Protein AF-A0A7S2D382-F1 (afdb_monomer_lite)

Sequence (146 aa):
FTGVKDIDDARFHTTFEDVFTSPNMQRPDFFRVCAGNHDHYGNVSAQIAYSSRSSRWYFPSLWYSFDEVAPDGTRVQVVMIDTVTLTNGGVQVEEGGNEHLVANAAALADEQWSWLNATLARSTADFLIVAGHFPVWSICEHGPTA

InterPro domains:
  IPR004843 Calcineurin-like, phosphoesterase domain [PF00149] (31-140)
  IPR029052 Metallo-dependent phosphatase-like [G3DSA:3.60.21.10] (1-146)
  IPR029052 Metallo-dependent phosphatase-like [SSF56300] (3-143)
  IPR051558 Metallophosphoesterase Purple Acid Phosphatase [PTHR10161] (2-145)

Structure (mmCIF, N/CA/C/O backbone):
data_AF-A0A7S2D382-F1
#
_entry.id   AF-A0A7S2D382-F1
#
loop_
_atom_site.group_PDB
_atom_site.id
_atom_site.type_symbol
_atom_site.label_atom_id
_atom_site.label_alt_id
_atom_site.label_comp_id
_atom_site.label_asym_id
_atom_site.label_entity_id
_atom_site.label_seq_id
_atom_site.pdbx_PDB_ins_code
_atom_site.Cartn_x
_atom_site.Cartn_y
_atom_site.Cartn_z
_atom_site.occupancy
_atom_site.B_iso_or_equiv
_atom_site.auth_seq_id
_atom_site.auth_comp_id
_atom_site.auth_asym_id
_atom_site.auth_atom_id
_atom_site.pdbx_PDB_model_num
ATOM 1 N N . PHE A 1 1 ? 12.078 -9.185 -12.606 1.00 66.44 1 PHE A N 1
ATOM 2 C CA . PHE A 1 1 ? 10.698 -9.145 -13.130 1.00 66.44 1 PHE A CA 1
ATOM 3 C C . PHE A 1 1 ? 10.250 -7.698 -13.315 1.00 66.44 1 PHE A C 1
ATOM 5 O O . PHE A 1 1 ? 10.564 -6.866 -12.480 1.00 66.44 1 PHE A O 1
ATOM 12 N N . THR A 1 2 ? 9.520 -7.357 -14.372 1.00 82.50 2 THR A N 1
ATOM 13 C CA . THR A 1 2 ? 8.904 -6.022 -14.532 1.00 82.50 2 THR A CA 1
ATOM 14 C C . THR A 1 2 ? 7.426 -6.071 -14.155 1.00 82.50 2 THR A C 1
ATOM 16 O O . THR A 1 2 ? 6.848 -7.157 -14.155 1.00 82.50 2 THR A O 1
ATOM 19 N N . GLY A 1 3 ? 6.818 -4.946 -13.771 1.00 88.38 3 GLY A N 1
ATOM 20 C CA . GLY A 1 3 ? 5.408 -4.852 -13.375 1.00 88.38 3 GLY A CA 1
ATOM 21 C C . GLY A 1 3 ? 4.433 -5.065 -14.541 1.00 88.38 3 GLY A C 1
ATOM 22 O O . GLY A 1 3 ? 4.821 -5.495 -15.629 1.00 88.38 3 GLY A O 1
ATOM 23 N N . VAL A 1 4 ? 3.147 -4.784 -14.322 1.00 95.38 4 VAL A N 1
ATOM 24 C CA . VAL A 1 4 ? 2.148 -4.735 -15.411 1.00 95.38 4 VAL A CA 1
ATOM 25 C C . VAL A 1 4 ? 2.406 -3.542 -16.334 1.00 95.38 4 VAL A C 1
ATOM 27 O O . VAL A 1 4 ? 2.992 -2.546 -15.909 1.00 95.38 4 VAL A O 1
ATOM 30 N N . LYS A 1 5 ? 1.966 -3.620 -17.589 1.00 94.50 5 LYS A N 1
ATOM 31 C CA . LYS A 1 5 ? 2.138 -2.547 -18.585 1.00 94.50 5 LYS A CA 1
ATOM 32 C C . LYS A 1 5 ? 1.024 -1.503 -18.532 1.00 94.50 5 LYS A C 1
ATOM 34 O O . LYS A 1 5 ? 1.282 -0.302 -18.606 1.00 94.50 5 LYS A O 1
ATOM 39 N N . ASP A 1 6 ? -0.209 -1.964 -18.393 1.00 96.38 6 ASP A N 1
ATOM 40 C CA . ASP A 1 6 ? -1.420 -1.151 -18.363 1.00 96.38 6 ASP A CA 1
ATOM 41 C C . ASP A 1 6 ? -2.544 -1.897 -17.620 1.00 96.38 6 ASP A C 1
ATOM 43 O O . ASP A 1 6 ? -2.325 -2.975 -17.067 1.00 96.38 6 ASP A O 1
ATOM 47 N N . ILE A 1 7 ? -3.730 -1.286 -17.537 1.00 97.38 7 ILE A N 1
ATOM 48 C CA . ILE A 1 7 ? -4.875 -1.824 -16.785 1.00 97.38 7 ILE A CA 1
ATOM 49 C C . ILE A 1 7 ? -5.477 -3.087 -17.425 1.00 97.38 7 ILE A C 1
ATOM 51 O O . ILE A 1 7 ? -6.154 -3.850 -16.738 1.00 97.38 7 ILE A O 1
ATOM 55 N N . ASP A 1 8 ? -5.238 -3.310 -18.718 1.00 98.00 8 ASP A N 1
ATOM 56 C CA . ASP A 1 8 ? -5.763 -4.442 -19.482 1.00 98.00 8 ASP A CA 1
ATOM 57 C C . ASP A 1 8 ? -4.692 -5.543 -19.667 1.00 98.00 8 ASP A C 1
ATOM 59 O O . ASP A 1 8 ? -4.898 -6.505 -20.412 1.00 98.00 8 ASP A O 1
ATOM 63 N N . ASP A 1 9 ? -3.550 -5.437 -18.971 1.00 98.12 9 ASP A N 1
ATOM 64 C CA . ASP A 1 9 ? -2.477 -6.426 -19.016 1.00 98.12 9 ASP A CA 1
ATOM 65 C C . ASP A 1 9 ? -2.988 -7.800 -18.548 1.00 98.12 9 ASP A C 1
ATOM 67 O O . ASP A 1 9 ? -3.468 -7.974 -17.422 1.00 98.12 9 ASP A O 1
ATOM 71 N N . ALA A 1 10 ? -2.832 -8.810 -19.411 1.00 97.88 10 ALA A N 1
ATOM 72 C CA . ALA A 1 10 ? -3.253 -10.185 -19.150 1.00 97.88 10 ALA A CA 1
ATOM 73 C C . ALA A 1 10 ? -2.670 -10.758 -17.848 1.00 97.88 10 ALA A C 1
ATOM 75 O O . ALA A 1 10 ? -3.243 -11.688 -17.276 1.00 97.88 10 ALA A O 1
ATOM 76 N N . ARG A 1 11 ? -1.568 -10.193 -17.342 1.00 97.38 11 ARG A N 1
ATOM 77 C 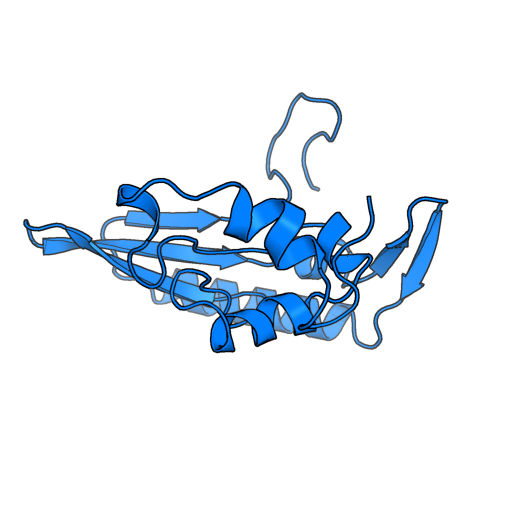CA . ARG A 1 11 ? -0.978 -10.569 -16.058 1.00 97.38 11 ARG A CA 1
ATOM 78 C C . ARG A 1 11 ? -1.923 -10.460 -14.873 1.00 97.38 11 ARG A C 1
ATOM 80 O O . ARG A 1 11 ? -1.803 -11.296 -13.975 1.00 97.38 11 ARG A O 1
ATOM 87 N N . PHE A 1 12 ? -2.858 -9.509 -14.856 1.00 98.50 12 PHE A N 1
ATOM 88 C CA . PHE A 1 12 ? -3.862 -9.469 -13.792 1.00 98.50 12 PHE A CA 1
ATOM 89 C C . PHE A 1 12 ? -4.640 -10.785 -13.728 1.00 98.50 12 PHE A C 1
ATOM 91 O O . PHE A 1 12 ? -4.846 -11.327 -12.648 1.00 98.50 12 PHE A O 1
ATOM 98 N N . HIS A 1 13 ? -4.962 -11.381 -14.876 1.00 98.38 13 HIS A N 1
ATOM 99 C CA . HIS A 1 13 ? -5.608 -12.687 -14.916 1.00 98.38 13 HIS A CA 1
ATOM 100 C C . HIS A 1 13 ? -4.642 -13.829 -14.627 1.00 98.38 13 HIS A C 1
ATOM 102 O O . HIS A 1 13 ? -4.824 -14.569 -13.661 1.00 98.38 13 HIS A O 1
ATOM 108 N N . THR A 1 14 ? -3.557 -13.924 -15.395 1.00 97.88 14 THR A N 1
ATOM 109 C CA . THR A 1 14 ? -2.669 -15.092 -15.343 1.00 97.88 14 THR A CA 1
ATOM 110 C C . THR A 1 14 ? -1.886 -15.214 -14.036 1.00 97.88 14 THR A C 1
ATOM 112 O O . THR A 1 14 ? -1.321 -16.273 -13.775 1.00 97.88 14 THR A O 1
ATOM 115 N N . THR A 1 15 ? -1.787 -14.142 -13.240 1.00 97.38 15 THR A N 1
ATOM 116 C CA . THR A 1 15 ? -1.015 -14.134 -11.983 1.00 97.38 15 THR A CA 1
ATOM 117 C C . THR A 1 15 ? -1.816 -13.753 -10.739 1.00 97.38 15 THR A C 1
ATOM 119 O O . THR A 1 15 ? -1.308 -13.937 -9.635 1.00 97.38 15 THR A O 1
ATOM 122 N N . PHE A 1 16 ? -3.063 -13.286 -10.883 1.00 98.25 16 PHE A N 1
ATOM 123 C CA . PHE A 1 16 ? -3.901 -12.909 -9.742 1.00 98.25 16 PHE A CA 1
ATOM 124 C C . PHE A 1 16 ? -5.342 -13.439 -9.829 1.00 98.25 16 PHE A C 1
ATOM 126 O O . PHE A 1 16 ? -5.753 -14.181 -8.931 1.00 98.25 16 PHE A O 1
ATOM 133 N N . GLU A 1 17 ? -6.114 -13.112 -10.872 1.00 98.44 17 GLU A N 1
ATOM 134 C CA . GLU A 1 17 ? -7.525 -13.537 -10.987 1.00 98.44 17 GLU A CA 1
ATOM 135 C C . GLU A 1 17 ? -7.686 -15.047 -11.072 1.00 98.44 17 GLU A C 1
ATOM 137 O O . GLU A 1 17 ? -8.393 -15.640 -10.258 1.00 98.44 17 GLU A O 1
ATOM 142 N N . ASP A 1 18 ? -6.936 -15.684 -11.961 1.00 98.38 18 ASP A N 1
ATOM 143 C CA . ASP A 1 18 ? -7.074 -17.119 -12.201 1.00 98.38 18 ASP A CA 1
ATOM 144 C C . ASP A 1 18 ? -6.264 -17.959 -11.197 1.00 98.38 18 ASP A C 1
ATOM 146 O O . ASP A 1 18 ? -6.373 -19.186 -11.163 1.00 98.38 18 ASP A O 1
ATOM 150 N N . VAL A 1 19 ? -5.471 -17.302 -10.340 1.00 98.38 19 VAL A N 1
ATOM 151 C CA . VAL A 1 19 ? -4.638 -17.939 -9.309 1.00 98.38 19 VAL A CA 1
ATOM 152 C C . VAL A 1 19 ? -5.354 -17.971 -7.957 1.00 98.38 19 VAL A C 1
ATOM 154 O O . VAL A 1 19 ? -5.429 -19.019 -7.314 1.00 98.38 19 VAL A O 1
ATOM 157 N N . PHE A 1 20 ? -5.918 -16.845 -7.514 1.00 98.06 20 PHE A N 1
ATOM 158 C CA . PHE A 1 20 ? -6.556 -16.718 -6.199 1.00 98.06 20 PHE A CA 1
ATOM 159 C C . PHE A 1 20 ? -8.075 -16.928 -6.276 1.00 98.06 20 PHE A C 1
ATOM 161 O O . PHE A 1 20 ? -8.867 -16.044 -5.950 1.00 98.06 20 PHE A O 1
ATOM 168 N N . THR A 1 21 ? -8.487 -18.128 -6.684 1.00 97.81 21 THR A N 1
ATOM 169 C CA . THR A 1 21 ? -9.889 -18.472 -7.003 1.00 97.81 21 THR A CA 1
ATOM 170 C C . THR A 1 21 ? -10.694 -19.047 -5.832 1.00 97.81 21 THR A C 1
ATOM 172 O O . THR A 1 21 ? -11.880 -19.345 -5.973 1.00 97.81 21 THR A O 1
ATOM 175 N N . SER A 1 22 ? -10.087 -19.201 -4.649 1.00 97.62 22 SER A N 1
ATOM 176 C CA . SER A 1 22 ? -10.778 -19.738 -3.468 1.00 97.62 22 SER A CA 1
ATOM 177 C C . SER A 1 22 ? -11.989 -18.872 -3.084 1.00 97.62 22 SER A C 1
ATOM 179 O O . SER A 1 22 ? -11.843 -17.646 -3.026 1.00 97.62 22 SER A O 1
ATOM 181 N N . PRO A 1 23 ? -13.157 -19.461 -2.740 1.00 96.69 23 PRO A N 1
ATOM 182 C CA . PRO A 1 23 ? -14.351 -18.706 -2.346 1.00 96.69 23 PRO A CA 1
ATOM 183 C C . PRO A 1 23 ? -14.120 -17.724 -1.189 1.00 96.69 23 PRO A C 1
ATOM 185 O O . PRO A 1 23 ? -14.700 -16.643 -1.162 1.00 96.69 23 PRO A O 1
ATOM 188 N N . ASN A 1 24 ? -13.220 -18.060 -0.260 1.00 95.94 24 ASN A N 1
ATOM 189 C CA . ASN A 1 24 ? -12.912 -17.220 0.902 1.00 95.94 24 ASN A CA 1
ATOM 190 C C . ASN A 1 24 ? -12.139 -15.936 0.547 1.00 95.94 24 ASN A C 1
ATOM 192 O O . ASN A 1 24 ? -12.033 -15.046 1.384 1.00 95.94 24 ASN A O 1
ATOM 196 N N . MET A 1 25 ? -11.608 -15.837 -0.676 1.00 96.56 25 MET A N 1
ATOM 197 C CA . MET A 1 25 ? -10.811 -14.703 -1.162 1.00 96.56 25 MET A CA 1
ATOM 198 C C . MET A 1 25 ? -11.597 -13.779 -2.106 1.00 96.56 25 MET A C 1
ATOM 200 O O . MET A 1 25 ? -11.018 -12.872 -2.698 1.00 96.56 25 MET A O 1
ATOM 204 N N . GLN A 1 26 ? -12.905 -14.015 -2.273 1.00 96.69 26 GLN A N 1
ATOM 205 C CA . GLN A 1 26 ? -13.742 -13.294 -3.244 1.00 96.69 26 GLN A CA 1
ATOM 206 C C . GLN A 1 26 ? -14.492 -12.095 -2.651 1.00 96.69 26 GLN A C 1
ATOM 208 O O . GLN A 1 26 ? -15.202 -11.396 -3.372 1.00 96.69 26 GLN A O 1
ATOM 213 N N . ARG A 1 27 ? -14.379 -11.847 -1.338 1.00 96.62 27 ARG A N 1
ATOM 214 C CA . ARG A 1 27 ? -15.038 -10.687 -0.719 1.00 96.62 27 ARG A CA 1
ATOM 215 C C . ARG A 1 27 ? -14.431 -9.373 -1.234 1.00 96.62 27 ARG A C 1
ATOM 217 O O . ARG A 1 27 ? -13.242 -9.346 -1.562 1.00 96.62 27 ARG A O 1
ATOM 224 N N . PRO A 1 28 ? -15.214 -8.281 -1.260 1.00 97.06 28 PRO A N 1
ATOM 225 C CA . PRO A 1 28 ? -14.685 -6.970 -1.586 1.00 97.06 28 PRO A CA 1
ATOM 226 C C . PRO A 1 28 ? -13.492 -6.597 -0.709 1.00 97.06 28 PRO A C 1
ATOM 228 O O . PRO A 1 28 ? -13.433 -6.957 0.472 1.00 97.06 28 PRO A O 1
ATOM 231 N N . ASP A 1 29 ? -12.543 -5.911 -1.330 1.00 96.00 29 ASP A N 1
ATOM 232 C CA . ASP A 1 29 ? -11.294 -5.438 -0.756 1.00 96.00 29 ASP A CA 1
ATOM 233 C C . ASP A 1 29 ? -10.455 -6.487 -0.011 1.00 96.00 29 ASP A C 1
ATOM 235 O O . ASP A 1 29 ? -9.678 -6.151 0.888 1.00 96.00 29 ASP A O 1
ATOM 239 N N . PHE A 1 30 ? -10.613 -7.772 -0.339 1.00 97.06 30 PHE A N 1
ATOM 240 C CA . PHE A 1 30 ? -9.870 -8.830 0.341 1.00 97.06 30 PHE A CA 1
ATOM 241 C C . PHE A 1 30 ? -8.352 -8.627 0.243 1.00 97.06 30 PHE A C 1
ATOM 243 O O . PHE A 1 30 ? -7.635 -8.852 1.217 1.00 97.06 30 PHE A O 1
ATOM 250 N N . PHE A 1 31 ? -7.865 -8.179 -0.916 1.00 97.94 31 PHE A N 1
ATOM 251 C CA . PHE A 1 31 ? -6.458 -7.879 -1.141 1.00 97.94 31 PHE A CA 1
ATOM 252 C C . PHE A 1 31 ? -6.212 -6.384 -0.942 1.00 97.94 31 PHE A C 1
ATOM 254 O O . PHE A 1 31 ? -6.565 -5.568 -1.792 1.00 97.94 31 PHE A O 1
ATOM 261 N N . ARG A 1 32 ? -5.588 -6.035 0.188 1.00 97.62 32 ARG A N 1
ATOM 262 C CA . ARG A 1 32 ? -5.062 -4.694 0.479 1.00 97.62 32 ARG A CA 1
ATOM 263 C C . ARG A 1 32 ? -3.635 -4.625 -0.070 1.00 97.62 32 ARG A C 1
ATOM 265 O O . ARG A 1 32 ? -2.747 -5.288 0.462 1.00 97.62 32 ARG A O 1
ATOM 272 N N . VAL A 1 33 ? -3.435 -3.895 -1.161 1.00 98.38 33 VAL A N 1
ATOM 273 C CA . VAL A 1 33 ? -2.207 -3.973 -1.966 1.00 98.38 33 VAL A CA 1
ATOM 274 C C . VAL A 1 33 ? -1.257 -2.811 -1.665 1.00 98.38 33 VAL A C 1
ATOM 276 O O . VAL A 1 33 ? -1.681 -1.675 -1.504 1.00 98.38 33 VAL A O 1
ATOM 279 N N . CYS A 1 34 ? 0.046 -3.092 -1.639 1.00 96.75 34 CYS A N 1
ATOM 280 C CA . CYS A 1 34 ? 1.105 -2.088 -1.772 1.00 96.75 34 CYS A CA 1
ATOM 281 C C . CYS A 1 34 ? 2.047 -2.504 -2.906 1.00 96.75 34 CYS A C 1
ATOM 283 O O . CYS A 1 34 ? 2.166 -3.696 -3.195 1.00 96.75 34 CYS A O 1
ATOM 285 N N . ALA A 1 35 ? 2.700 -1.534 -3.5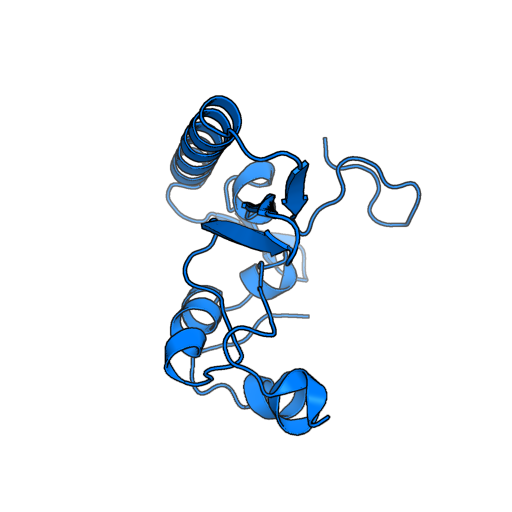44 1.00 95.56 35 ALA A N 1
ATOM 286 C CA . ALA A 1 35 ? 3.645 -1.795 -4.625 1.00 95.56 35 ALA A CA 1
ATOM 287 C C . ALA A 1 35 ? 5.050 -2.110 -4.089 1.00 95.56 35 ALA A C 1
ATOM 289 O O . ALA A 1 35 ? 5.512 -1.516 -3.112 1.00 95.56 35 ALA A O 1
ATOM 290 N N . GLY A 1 36 ? 5.746 -3.024 -4.767 1.00 92.94 36 GLY A N 1
ATOM 291 C CA . GLY A 1 36 ? 7.174 -3.271 -4.598 1.00 92.94 36 GLY A CA 1
ATOM 292 C C . GLY A 1 36 ? 8.025 -2.682 -5.722 1.00 92.94 36 GLY A C 1
ATOM 293 O O . GLY A 1 36 ? 7.522 -2.088 -6.674 1.00 92.94 36 GLY A O 1
ATOM 294 N N . ASN A 1 37 ? 9.343 -2.872 -5.646 1.00 89.25 37 ASN A N 1
ATOM 295 C CA . ASN A 1 37 ? 10.281 -2.357 -6.654 1.00 89.25 37 ASN A CA 1
ATOM 296 C C . ASN A 1 37 ? 9.953 -2.866 -8.069 1.00 89.25 37 ASN A C 1
ATOM 298 O O . ASN A 1 37 ? 9.962 -2.097 -9.025 1.00 89.25 37 ASN A O 1
ATOM 302 N N . HIS A 1 38 ? 9.595 -4.145 -8.194 1.00 90.50 38 HIS A N 1
ATOM 303 C CA . HIS A 1 38 ? 9.256 -4.746 -9.481 1.00 90.50 38 HIS A CA 1
ATOM 304 C C . HIS A 1 38 ? 7.974 -4.172 -10.094 1.00 90.50 38 HIS A C 1
ATOM 306 O O . HIS A 1 38 ? 7.887 -4.069 -11.316 1.00 90.50 38 HIS A O 1
ATOM 312 N N . ASP A 1 39 ? 7.008 -3.756 -9.275 1.00 93.25 39 ASP A N 1
ATOM 313 C CA . ASP A 1 39 ? 5.793 -3.081 -9.738 1.00 93.25 39 ASP A CA 1
ATOM 314 C C . ASP A 1 39 ? 6.111 -1.702 -10.304 1.00 93.25 39 ASP A C 1
ATOM 316 O O . ASP A 1 39 ? 5.597 -1.334 -11.363 1.00 93.25 39 ASP A O 1
ATOM 320 N N . H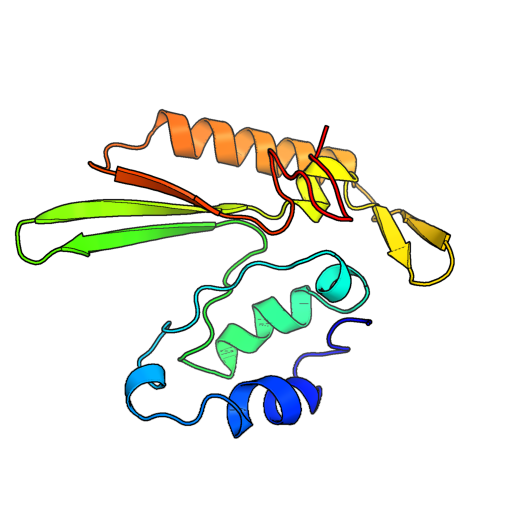IS A 1 40 ? 7.017 -0.984 -9.631 1.00 88.94 40 HIS A N 1
ATOM 321 C CA . HIS A 1 40 ? 7.550 0.293 -10.097 1.00 88.94 40 HIS A CA 1
ATOM 322 C C . HIS A 1 40 ? 8.291 0.158 -11.423 1.00 88.94 40 HIS A C 1
ATOM 324 O O . HIS A 1 40 ? 8.113 1.020 -12.264 1.00 88.94 40 HIS A O 1
ATOM 330 N N . TYR A 1 41 ? 8.988 -0.944 -11.710 1.00 86.31 41 TYR A N 1
ATOM 331 C CA . TYR A 1 41 ? 9.582 -1.159 -13.046 1.00 86.31 41 TYR A CA 1
ATOM 332 C C . TYR A 1 41 ? 8.550 -1.316 -14.181 1.00 86.31 41 TYR A C 1
ATOM 334 O O . TYR A 1 41 ? 8.926 -1.467 -15.342 1.00 86.31 41 TYR A O 1
ATOM 342 N N . GLY A 1 42 ? 7.256 -1.375 -13.859 1.00 89.19 42 GLY A N 1
ATOM 343 C CA . GLY A 1 42 ? 6.159 -1.309 -14.817 1.00 89.19 42 GLY A CA 1
ATOM 344 C C . GLY A 1 42 ? 5.290 -0.074 -14.583 1.00 89.19 42 GLY A C 1
ATOM 345 O O . GLY A 1 42 ? 5.773 1.041 -14.414 1.00 89.19 42 GLY A O 1
ATOM 346 N N . ASN A 1 43 ? 3.975 -0.270 -14.592 1.00 92.19 43 ASN A N 1
ATOM 347 C CA . ASN A 1 43 ? 2.988 0.790 -14.453 1.00 92.19 43 ASN A CA 1
ATOM 348 C C . ASN A 1 43 ? 2.172 0.611 -13.165 1.00 92.19 43 ASN A C 1
ATOM 350 O O . ASN A 1 43 ? 1.120 -0.030 -13.156 1.00 92.19 43 ASN A O 1
ATOM 354 N N . VAL A 1 44 ? 2.635 1.198 -12.060 1.00 94.19 44 VAL A N 1
ATOM 355 C CA . VAL A 1 44 ? 1.909 1.138 -10.776 1.00 94.19 44 VAL A CA 1
ATOM 356 C C . VAL A 1 44 ? 0.574 1.880 -10.849 1.00 94.19 44 VAL A C 1
ATOM 358 O O . VAL A 1 44 ? -0.403 1.456 -10.236 1.00 94.19 44 VAL A O 1
ATOM 361 N N . SER A 1 45 ? 0.472 2.941 -11.656 1.00 95.69 45 SER A N 1
ATOM 362 C CA . SER A 1 45 ? -0.803 3.635 -11.868 1.00 95.69 45 SER A CA 1
ATOM 363 C C . SER A 1 45 ? -1.860 2.719 -12.489 1.00 95.69 45 SER A C 1
ATOM 365 O O . SER A 1 45 ? -3.034 2.837 -12.147 1.00 95.69 45 SER A O 1
ATOM 367 N N . ALA A 1 46 ? -1.464 1.764 -13.336 1.00 97.62 46 ALA A N 1
ATOM 368 C CA . ALA A 1 46 ? -2.371 0.733 -13.831 1.00 97.62 46 ALA A CA 1
ATOM 369 C C . ALA A 1 46 ? -2.837 -0.222 -12.723 1.00 97.62 46 ALA A C 1
ATOM 371 O O . ALA A 1 46 ? -4.010 -0.582 -12.694 1.00 97.62 46 ALA A O 1
ATOM 372 N N . GLN A 1 47 ? -1.959 -0.580 -11.783 1.00 98.31 47 GLN A N 1
ATOM 373 C CA . GLN A 1 47 ? -2.331 -1.382 -10.612 1.00 98.31 47 GLN A CA 1
ATOM 374 C C . GLN A 1 47 ? -3.307 -0.649 -9.688 1.00 98.31 47 GLN A C 1
ATOM 376 O O . GLN A 1 47 ? -4.271 -1.246 -9.218 1.00 98.31 47 GLN A O 1
ATOM 381 N N . ILE A 1 48 ? -3.116 0.655 -9.480 1.00 98.44 48 ILE A N 1
ATOM 382 C CA . ILE A 1 48 ? -4.075 1.494 -8.750 1.00 98.44 48 ILE A CA 1
ATOM 383 C C . ILE A 1 48 ? -5.418 1.524 -9.494 1.00 98.44 48 ILE A C 1
ATOM 385 O O . ILE A 1 48 ? -6.469 1.246 -8.911 1.00 98.44 48 ILE A O 1
ATOM 389 N N . ALA A 1 49 ? -5.388 1.790 -10.804 1.00 98.50 49 ALA A N 1
ATOM 390 C CA . ALA A 1 49 ? -6.585 1.865 -11.638 1.00 98.50 49 ALA A CA 1
ATOM 391 C C . ALA A 1 49 ? -7.350 0.531 -11.715 1.00 98.50 49 ALA A C 1
ATOM 393 O O . ALA A 1 49 ? -8.578 0.537 -11.845 1.00 98.50 49 ALA A O 1
ATOM 394 N N . TYR A 1 50 ? -6.662 -0.605 -11.570 1.00 98.62 50 TYR A N 1
ATOM 395 C CA . TYR A 1 50 ? -7.277 -1.933 -11.544 1.00 98.62 50 TYR A CA 1
ATOM 396 C C . TYR A 1 50 ? -8.260 -2.129 -10.378 1.00 98.62 50 TYR A C 1
ATOM 398 O O . TYR A 1 50 ? -9.183 -2.937 -10.487 1.00 98.62 50 TYR A O 1
ATOM 406 N N . SER A 1 51 ? -8.180 -1.307 -9.323 1.00 98.31 51 SER A N 1
ATOM 407 C CA . SER A 1 51 ? -9.201 -1.253 -8.260 1.00 98.31 51 SER A CA 1
ATOM 408 C C . SER A 1 51 ? -10.610 -0.940 -8.792 1.00 98.31 51 SER A C 1
ATOM 410 O O . SER A 1 51 ? -11.606 -1.267 -8.156 1.00 98.31 51 SER A O 1
ATOM 412 N N . SER A 1 52 ? -10.726 -0.334 -9.982 1.00 97.56 52 SER A N 1
ATOM 413 C CA . SER A 1 52 ? -12.014 -0.115 -10.662 1.00 97.56 52 SER A CA 1
ATOM 414 C C . SER A 1 52 ? -12.536 -1.337 -11.435 1.00 97.56 52 SER A C 1
ATOM 416 O O . SER A 1 52 ? -13.701 -1.359 -11.833 1.00 97.56 52 SER A O 1
ATOM 418 N N . ARG A 1 53 ? -11.686 -2.344 -11.673 1.00 97.94 53 ARG A N 1
ATOM 419 C CA . ARG A 1 53 ? -12.001 -3.562 -12.437 1.00 97.94 53 ARG A CA 1
ATOM 420 C C . ARG A 1 53 ? -12.340 -4.742 -11.533 1.00 97.94 53 ARG A C 1
ATOM 422 O O . ARG A 1 53 ? -13.216 -5.528 -11.881 1.00 97.94 53 ARG A O 1
ATOM 429 N N . SER A 1 54 ? -11.657 -4.864 -10.396 1.00 98.19 54 SER A N 1
ATOM 430 C CA . SER A 1 54 ? -11.765 -6.018 -9.504 1.00 98.19 54 SER A CA 1
ATOM 431 C C . SER A 1 54 ? -12.157 -5.577 -8.101 1.00 98.19 54 SER A C 1
ATOM 433 O O . SER A 1 54 ? -11.383 -4.933 -7.401 1.00 98.19 54 SER A O 1
ATOM 435 N N . SER A 1 55 ? -13.357 -5.956 -7.654 1.00 97.56 55 SER A N 1
ATOM 436 C CA . SER A 1 55 ? -13.869 -5.553 -6.336 1.00 97.56 55 SER A CA 1
ATOM 437 C C . SER A 1 55 ? -13.050 -6.105 -5.171 1.00 97.56 55 SER A C 1
ATOM 439 O O . SER A 1 55 ? -13.171 -5.605 -4.062 1.00 97.56 55 SER A O 1
ATOM 441 N N . ARG A 1 56 ? -12.263 -7.166 -5.386 1.00 97.94 56 ARG A N 1
ATOM 442 C CA . ARG A 1 56 ? -11.398 -7.775 -4.363 1.00 97.94 56 ARG A CA 1
ATOM 443 C C . ARG A 1 56 ? -9.987 -7.177 -4.339 1.00 97.94 56 ARG A C 1
ATOM 445 O O . ARG A 1 56 ? -9.224 -7.514 -3.437 1.00 97.94 56 ARG A O 1
ATOM 452 N N . TRP A 1 57 ? -9.653 -6.315 -5.301 1.00 98.62 57 TRP A N 1
ATOM 453 C CA . TRP A 1 57 ? -8.383 -5.602 -5.400 1.00 98.62 57 TRP A CA 1
ATOM 454 C C . TRP A 1 57 ? -8.541 -4.181 -4.857 1.00 98.62 57 TRP A C 1
ATOM 456 O O . TRP A 1 57 ? -9.206 -3.346 -5.465 1.00 98.62 57 TRP A O 1
ATOM 466 N N . TYR A 1 58 ? -7.918 -3.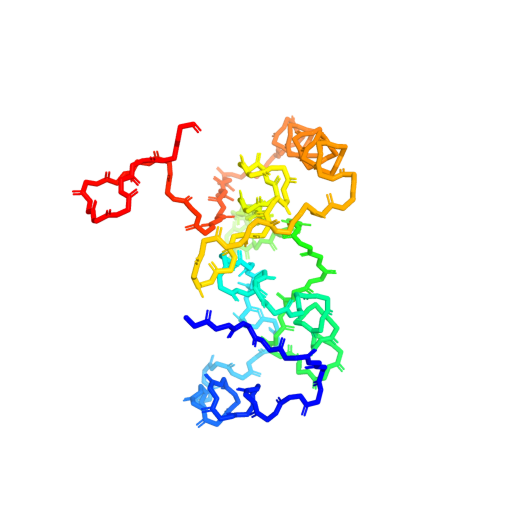897 -3.716 1.00 98.44 58 TYR A N 1
ATOM 467 C CA . TYR A 1 58 ? -7.970 -2.583 -3.088 1.00 98.44 58 TYR A CA 1
ATOM 468 C C . TYR A 1 58 ? -6.588 -1.936 -3.088 1.00 98.44 58 TYR A C 1
ATOM 470 O O . TYR A 1 58 ? -5.748 -2.238 -2.235 1.00 98.44 58 TYR A O 1
ATOM 478 N N . PHE A 1 59 ? -6.377 -1.028 -4.043 1.00 98.62 59 PHE A N 1
ATOM 479 C CA . PHE A 1 59 ? -5.169 -0.217 -4.157 1.00 98.62 59 PHE A CA 1
ATOM 480 C C . PHE A 1 59 ? -5.522 1.234 -4.545 1.00 98.62 59 PHE A C 1
ATOM 482 O O . PHE A 1 59 ? -5.400 1.614 -5.708 1.00 98.62 59 PHE A O 1
ATOM 489 N N . PRO A 1 60 ? -6.028 2.056 -3.608 1.00 98.19 60 PRO A N 1
ATOM 490 C CA . PRO A 1 60 ? -6.583 3.379 -3.926 1.00 98.19 60 PRO A CA 1
ATOM 491 C C . PRO A 1 60 ? -5.521 4.439 -4.267 1.00 98.19 60 PRO A C 1
ATOM 493 O O . PRO A 1 60 ? -5.806 5.388 -4.995 1.00 98.19 60 PRO A O 1
ATOM 496 N N . SER A 1 61 ? -4.310 4.296 -3.731 1.00 98.06 61 SER A N 1
ATOM 497 C CA . SER A 1 61 ? -3.168 5.194 -3.926 1.00 98.06 61 SER A CA 1
ATOM 498 C C . SER A 1 61 ? -1.880 4.486 -3.502 1.00 98.06 61 SER A C 1
ATOM 500 O O . SER A 1 61 ? -1.944 3.456 -2.837 1.00 98.06 61 SER A O 1
ATOM 502 N N . LEU A 1 62 ? -0.713 5.037 -3.859 1.00 96.44 62 LEU A N 1
ATOM 503 C CA . LEU A 1 62 ? 0.600 4.461 -3.517 1.00 96.44 62 LEU A CA 1
ATOM 504 C C . LEU A 1 62 ? 0.784 4.259 -2.004 1.00 96.44 62 LEU A C 1
ATOM 506 O O . LEU A 1 62 ? 1.276 3.224 -1.567 1.00 96.44 62 LEU A O 1
ATOM 510 N N . TRP A 1 63 ? 0.325 5.218 -1.205 1.00 98.06 63 TRP A N 1
ATOM 511 C CA . TRP A 1 63 ? 0.226 5.108 0.246 1.00 98.06 63 TRP A CA 1
ATOM 512 C C . TRP A 1 63 ? -1.186 5.476 0.690 1.00 98.06 63 TRP A C 1
ATOM 514 O O . TRP A 1 63 ? -1.820 6.370 0.122 1.00 98.06 63 TRP A O 1
ATOM 524 N N . TYR A 1 64 ? -1.701 4.766 1.684 1.00 98.81 64 TYR A N 1
ATOM 525 C CA . TYR A 1 64 ? -3.044 4.962 2.225 1.00 98.81 64 TYR A CA 1
ATOM 526 C C . TYR A 1 64 ? -3.152 4.318 3.605 1.00 98.81 64 TYR A C 1
ATOM 528 O O . TYR A 1 64 ? -2.285 3.556 4.026 1.00 98.81 64 TYR A O 1
ATOM 536 N N . SER A 1 65 ? -4.227 4.603 4.330 1.00 98.62 65 SER A N 1
ATOM 537 C CA . SER A 1 65 ? -4.546 3.880 5.558 1.00 98.62 65 SER A CA 1
ATOM 538 C C . SER A 1 65 ? -5.999 3.439 5.563 1.00 98.62 65 SER A C 1
ATOM 540 O O . SER A 1 65 ? -6.837 3.988 4.844 1.00 98.62 65 SER A O 1
ATOM 542 N N . PHE A 1 66 ? -6.279 2.403 6.338 1.00 98.06 66 PHE A N 1
ATOM 543 C CA . PHE A 1 66 ? -7.625 1.909 6.575 1.00 98.06 66 PHE A CA 1
ATOM 544 C C . PHE A 1 66 ? -7.729 1.365 7.994 1.00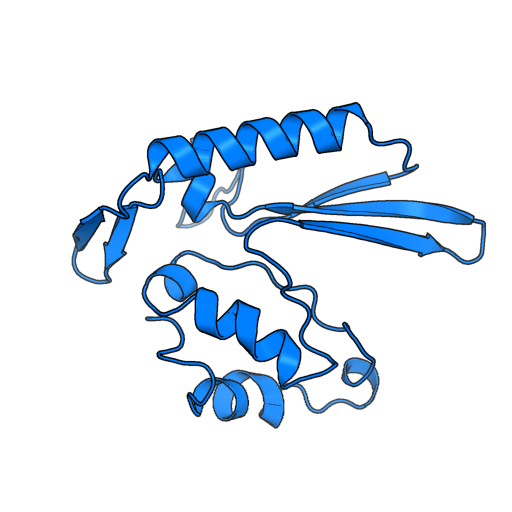 98.06 66 PHE A C 1
ATOM 546 O O . PHE A 1 66 ? -6.728 1.028 8.631 1.00 98.06 66 PHE A O 1
ATOM 553 N N . ASP A 1 67 ? -8.959 1.299 8.477 1.00 97.56 67 ASP A N 1
ATOM 554 C CA . ASP A 1 67 ? -9.291 0.808 9.800 1.00 97.56 67 ASP A CA 1
ATOM 555 C C . ASP A 1 67 ? -10.096 -0.479 9.679 1.00 97.56 67 ASP A C 1
ATOM 557 O O . ASP A 1 67 ? -11.006 -0.582 8.858 1.00 97.56 67 ASP A O 1
ATOM 561 N N . GLU A 1 68 ? -9.784 -1.437 10.537 1.00 96.69 68 GLU A N 1
ATOM 562 C CA . GLU A 1 68 ? -10.597 -2.623 10.767 1.00 96.69 68 GLU A CA 1
ATOM 563 C C . GLU A 1 68 ? -11.026 -2.617 12.238 1.00 96.69 68 GLU A C 1
ATOM 565 O O . GLU A 1 68 ? -10.257 -2.249 13.132 1.00 96.69 68 GLU A O 1
ATOM 570 N N . VAL A 1 69 ? -12.277 -2.998 12.494 1.00 97.69 69 VAL A N 1
ATOM 571 C CA . VAL A 1 69 ? -12.852 -3.023 13.843 1.00 97.69 69 VAL A CA 1
ATOM 572 C C . VAL A 1 69 ? -13.275 -4.447 14.161 1.00 97.69 69 VAL A C 1
ATOM 574 O O . VAL A 1 69 ? -14.077 -5.048 13.443 1.00 97.69 69 VAL A O 1
ATOM 577 N N . ALA A 1 70 ? -12.714 -4.996 15.232 1.00 96.62 70 ALA A N 1
ATOM 578 C CA . ALA A 1 70 ? -13.062 -6.316 15.725 1.00 96.62 70 ALA A CA 1
ATOM 579 C C . ALA A 1 70 ? -14.472 -6.322 16.358 1.00 96.62 70 ALA A C 1
ATOM 581 O O . ALA A 1 70 ? -14.983 -5.269 16.749 1.00 96.62 70 ALA A O 1
ATOM 582 N N . PRO A 1 71 ? -15.124 -7.494 16.498 1.00 97.75 71 PRO A N 1
ATOM 583 C CA . PRO A 1 71 ? -16.472 -7.582 17.071 1.00 97.75 71 PRO A CA 1
ATOM 584 C C . PRO A 1 71 ? -16.612 -7.042 18.504 1.00 97.75 71 PRO A C 1
ATOM 586 O O . PRO A 1 71 ? -17.714 -6.683 18.910 1.00 97.75 71 PRO A O 1
ATOM 589 N N . ASP A 1 72 ? -15.521 -6.996 19.269 1.00 97.56 72 ASP A N 1
ATOM 590 C CA . ASP A 1 72 ? -15.459 -6.439 20.626 1.00 97.56 72 ASP A CA 1
ATOM 591 C C . ASP A 1 72 ? -15.194 -4.922 20.659 1.00 97.56 72 ASP A C 1
ATOM 593 O O . ASP A 1 72 ? -15.151 -4.324 21.733 1.00 97.56 72 ASP A O 1
ATOM 597 N N . GLY A 1 73 ? -15.061 -4.291 19.490 1.00 97.81 73 GLY A N 1
ATOM 598 C CA . GLY A 1 73 ? -14.823 -2.861 19.337 1.00 97.81 73 GLY A CA 1
ATOM 599 C C . GLY A 1 73 ? -13.351 -2.462 19.273 1.00 97.81 73 GLY A C 1
ATOM 600 O O . GLY A 1 73 ? -13.083 -1.281 19.057 1.00 97.81 73 GLY A O 1
ATOM 601 N N . THR A 1 74 ? -12.402 -3.398 19.408 1.00 98.44 74 THR A N 1
ATOM 602 C CA . THR A 1 74 ? -10.976 -3.092 19.224 1.00 98.44 74 THR A CA 1
ATOM 603 C C . THR A 1 74 ? -10.707 -2.615 17.799 1.00 98.44 74 THR A C 1
ATOM 605 O O . THR A 1 74 ? -11.085 -3.271 16.825 1.00 98.44 74 THR A O 1
ATOM 608 N N . ARG A 1 75 ? -10.026 -1.474 17.670 1.00 98.50 75 ARG A N 1
ATOM 609 C CA . ARG A 1 75 ? -9.703 -0.837 16.393 1.00 98.50 75 ARG A CA 1
ATOM 610 C C . ARG A 1 75 ? -8.243 -1.068 16.017 1.00 98.50 75 ARG A C 1
ATOM 612 O O . ARG A 1 75 ? -7.332 -0.719 16.768 1.00 98.50 75 ARG A O 1
ATOM 619 N N . VAL A 1 76 ? -8.027 -1.578 14.809 1.00 98.56 76 VAL A N 1
ATOM 620 C CA . VAL A 1 76 ? -6.706 -1.726 14.192 1.00 98.56 76 VAL A CA 1
ATOM 621 C C . VAL A 1 76 ? -6.613 -0.782 13.002 1.00 98.56 76 VAL A C 1
ATOM 623 O O . VAL A 1 76 ? -7.384 -0.913 12.054 1.00 98.56 76 VAL A O 1
ATOM 626 N N . GLN A 1 77 ? -5.655 0.141 13.026 1.00 98.75 77 GLN A N 1
ATOM 627 C CA . GLN A 1 77 ? -5.314 0.945 11.858 1.00 98.75 77 GLN A CA 1
ATOM 628 C C . GLN A 1 77 ? -4.127 0.316 11.134 1.00 98.75 77 GLN A C 1
ATOM 630 O O . GLN A 1 77 ? -3.075 0.081 11.731 1.00 98.75 77 GLN A O 1
ATOM 635 N N . VAL A 1 78 ? -4.273 0.097 9.832 1.00 98.69 78 VAL A N 1
ATOM 636 C CA . VAL A 1 78 ? -3.175 -0.313 8.958 1.00 98.69 78 VAL A CA 1
ATOM 637 C C . VAL A 1 78 ? -2.793 0.864 8.069 1.00 98.69 78 VAL A C 1
ATOM 639 O O . VAL A 1 78 ? -3.645 1.473 7.421 1.00 98.69 78 VAL A O 1
ATOM 642 N N . VAL A 1 79 ? -1.507 1.197 8.048 1.00 98.81 79 VAL A N 1
ATOM 643 C CA . VAL A 1 79 ? -0.912 2.267 7.245 1.00 98.81 79 VAL A CA 1
ATOM 644 C C . VAL A 1 79 ? -0.014 1.622 6.195 1.00 98.81 79 VAL A C 1
ATOM 646 O O . VAL A 1 79 ? 1.038 1.074 6.514 1.00 98.81 79 VAL A O 1
ATOM 649 N N . MET A 1 80 ? -0.450 1.674 4.944 1.00 98.69 80 MET A N 1
ATOM 650 C CA . MET A 1 80 ? 0.276 1.162 3.788 1.00 98.69 80 MET A CA 1
ATOM 651 C C . MET A 1 80 ? 1.168 2.275 3.238 1.00 98.69 80 MET A C 1
ATOM 653 O O . MET A 1 80 ? 0.673 3.361 2.925 1.00 98.69 80 MET A O 1
ATOM 657 N N . ILE A 1 81 ? 2.468 2.010 3.135 1.00 98.06 81 ILE A N 1
ATOM 658 C CA . ILE A 1 81 ? 3.471 2.947 2.617 1.00 98.06 81 ILE A CA 1
ATOM 659 C C . ILE A 1 81 ? 4.121 2.401 1.346 1.00 98.06 81 ILE A C 1
ATOM 661 O O . ILE A 1 81 ? 4.333 1.196 1.202 1.00 98.06 81 ILE A O 1
ATOM 665 N N . ASP A 1 82 ? 4.485 3.305 0.444 1.00 96.00 82 ASP A N 1
ATOM 666 C CA . ASP A 1 82 ? 5.256 2.987 -0.751 1.00 96.00 82 ASP A CA 1
ATOM 667 C C . ASP A 1 82 ? 6.738 3.220 -0.456 1.00 96.00 82 ASP A C 1
ATOM 669 O O . ASP A 1 82 ? 7.256 4.338 -0.543 1.00 96.00 82 ASP A O 1
ATOM 673 N N . THR A 1 83 ? 7.424 2.148 -0.063 1.00 94.12 83 THR A N 1
ATOM 674 C CA . THR A 1 83 ? 8.830 2.229 0.343 1.00 94.12 83 THR A CA 1
ATOM 675 C C . THR A 1 83 ? 9.756 2.574 -0.818 1.00 94.12 83 THR A C 1
ATOM 677 O O . THR A 1 83 ? 10.813 3.137 -0.574 1.00 94.12 83 THR A O 1
ATOM 680 N N . VAL A 1 84 ? 9.374 2.289 -2.068 1.00 90.75 84 VAL A N 1
ATOM 681 C CA . VAL A 1 84 ? 10.168 2.641 -3.261 1.00 90.75 84 VAL A CA 1
ATOM 682 C C . VAL A 1 84 ? 10.234 4.158 -3.434 1.00 90.75 84 VAL A C 1
ATOM 684 O O . VAL A 1 84 ? 11.303 4.724 -3.670 1.00 90.75 84 VAL A O 1
ATOM 687 N N . THR A 1 85 ? 9.099 4.823 -3.243 1.00 90.38 85 THR A N 1
ATOM 688 C CA . THR A 1 85 ? 8.992 6.281 -3.234 1.00 90.38 85 THR A CA 1
ATOM 689 C C . THR A 1 85 ? 9.807 6.880 -2.089 1.00 90.38 85 THR A C 1
ATOM 691 O O . THR A 1 85 ? 10.543 7.837 -2.317 1.00 90.38 85 THR A O 1
ATOM 694 N N . LEU A 1 86 ? 9.722 6.308 -0.879 1.00 90.44 86 LEU A N 1
ATOM 695 C CA . LEU A 1 86 ? 10.421 6.829 0.303 1.00 90.44 86 LEU A CA 1
ATOM 696 C C . LEU A 1 86 ? 11.947 6.699 0.231 1.00 90.44 86 LEU A C 1
ATOM 698 O O . LEU A 1 86 ? 12.640 7.607 0.684 1.00 90.44 86 LEU A O 1
ATOM 702 N N . THR A 1 87 ? 12.476 5.583 -0.280 1.00 81.12 87 THR A N 1
ATOM 703 C CA . THR A 1 87 ? 13.911 5.264 -0.154 1.00 81.12 87 THR A CA 1
ATOM 704 C C . THR A 1 87 ? 14.725 5.701 -1.354 1.00 81.12 87 THR A C 1
ATOM 706 O O . THR A 1 87 ? 15.840 6.184 -1.194 1.00 81.12 87 THR A O 1
ATOM 709 N N . ASN A 1 88 ? 14.175 5.562 -2.558 1.00 67.56 88 ASN A N 1
ATOM 710 C CA . ASN A 1 88 ? 14.923 5.862 -3.771 1.00 67.56 88 ASN A CA 1
ATOM 711 C C . ASN A 1 88 ? 14.611 7.257 -4.309 1.00 67.56 88 ASN A C 1
ATOM 713 O O . ASN A 1 88 ? 15.009 7.572 -5.424 1.00 67.56 88 ASN A O 1
ATOM 717 N N . GLY A 1 89 ? 13.812 8.058 -3.589 1.00 56.16 89 GLY A N 1
ATOM 718 C CA . GLY A 1 89 ? 13.170 9.238 -4.163 1.00 56.16 89 GLY A CA 1
ATOM 719 C C . GLY A 1 89 ? 12.506 8.881 -5.494 1.00 56.16 89 GLY A C 1
ATOM 720 O O . GLY A 1 89 ? 12.701 9.570 -6.475 1.00 56.16 89 GLY A O 1
ATOM 721 N N . GLY A 1 90 ? 11.857 7.724 -5.621 1.00 52.94 90 GLY A N 1
ATOM 722 C CA . GLY A 1 90 ? 11.282 7.295 -6.899 1.00 52.94 90 GLY A CA 1
ATOM 723 C C . GLY A 1 90 ? 12.276 7.009 -8.040 1.00 52.94 90 GLY A C 1
ATOM 724 O O . GLY A 1 90 ? 11.836 6.876 -9.173 1.00 52.94 90 GLY A O 1
ATOM 725 N N . VAL A 1 91 ? 13.591 6.885 -7.822 1.00 51.31 91 VAL A N 1
ATOM 726 C CA . VAL A 1 91 ? 14.489 6.360 -8.868 1.00 51.31 91 VAL A CA 1
ATOM 727 C C . VAL A 1 91 ? 14.064 4.924 -9.210 1.00 51.31 91 VAL A C 1
ATOM 729 O O . VAL A 1 91 ? 14.012 4.046 -8.348 1.00 51.31 91 VAL A O 1
ATOM 732 N N . GLN A 1 92 ? 13.737 4.670 -10.474 1.00 54.38 92 GLN A N 1
ATOM 733 C CA . GLN A 1 92 ? 13.464 3.326 -10.969 1.00 54.38 92 GLN A CA 1
ATOM 734 C C . GLN A 1 92 ? 14.766 2.729 -11.480 1.00 54.38 92 GLN A C 1
ATOM 736 O O . GLN A 1 92 ? 15.303 3.179 -12.485 1.00 54.38 92 GLN A O 1
ATOM 741 N N . VAL A 1 93 ? 15.298 1.734 -10.776 1.00 51.62 93 VAL A N 1
ATOM 742 C CA . VAL A 1 93 ? 16.460 0.977 -11.254 1.00 51.62 93 VAL A CA 1
ATOM 743 C C . VAL A 1 93 ? 15.941 -0.227 -12.023 1.00 51.62 93 VAL A C 1
ATOM 745 O O . VAL A 1 93 ? 15.522 -1.197 -11.403 1.00 51.62 93 VAL A O 1
ATOM 748 N N . GLU A 1 94 ? 15.935 -0.178 -13.352 1.00 52.16 94 GLU A N 1
ATOM 749 C CA . GLU A 1 94 ? 15.534 -1.338 -14.151 1.00 52.16 94 GLU A CA 1
ATOM 750 C C . GLU A 1 94 ? 16.437 -2.555 -13.875 1.00 52.16 94 GLU A C 1
ATOM 752 O O . GLU A 1 94 ? 17.605 -2.436 -13.483 1.00 52.16 94 GLU A O 1
ATOM 757 N N . GLU A 1 95 ? 15.910 -3.751 -14.150 1.00 41.94 95 GLU A N 1
ATOM 758 C CA . GLU A 1 95 ? 16.702 -4.981 -14.218 1.00 41.94 95 GLU A CA 1
ATOM 759 C C . GLU A 1 95 ? 17.770 -4.831 -15.322 1.00 41.94 95 GLU A C 1
ATOM 761 O O . GLU A 1 95 ? 17.489 -4.980 -16.508 1.00 41.94 95 GLU A O 1
ATOM 766 N N . GLY A 1 96 ? 18.996 -4.475 -14.929 1.00 46.09 96 GLY A N 1
ATOM 767 C CA . GLY A 1 96 ? 20.079 -4.108 -15.851 1.00 46.09 96 GLY A CA 1
ATOM 768 C C . GLY A 1 96 ? 20.900 -2.889 -15.419 1.00 46.09 96 GLY A C 1
ATOM 769 O O . GLY A 1 96 ? 21.945 -2.638 -16.012 1.00 46.09 96 GLY A O 1
ATOM 770 N N . GLY A 1 97 ? 20.474 -2.171 -14.371 1.00 45.31 97 GLY A N 1
ATOM 771 C CA . GLY A 1 97 ? 21.245 -1.076 -13.771 1.00 45.31 97 GLY A CA 1
ATOM 772 C C . GLY A 1 97 ? 21.037 0.292 -14.423 1.00 45.31 97 GLY A C 1
ATOM 773 O O . GLY A 1 97 ? 21.801 1.212 -14.144 1.00 45.31 97 GLY A O 1
ATOM 774 N N . ASN A 1 98 ? 20.018 0.445 -15.274 1.00 43.53 98 ASN A N 1
ATOM 775 C CA . ASN A 1 98 ? 19.629 1.758 -15.779 1.00 43.53 98 ASN A CA 1
ATOM 776 C C . ASN A 1 98 ? 18.713 2.447 -14.767 1.00 43.53 98 ASN A C 1
ATOM 778 O O . ASN A 1 98 ? 17.620 1.966 -14.471 1.00 43.53 98 ASN A O 1
ATOM 782 N N . GLU A 1 99 ? 19.176 3.577 -14.243 1.00 53.00 99 GLU A N 1
ATOM 783 C CA . GLU A 1 99 ? 18.399 4.450 -13.372 1.00 53.00 99 GLU A CA 1
ATOM 784 C C . GLU A 1 99 ? 17.542 5.393 -14.223 1.00 53.00 99 GLU A C 1
ATOM 786 O O . GLU A 1 99 ? 18.052 6.278 -14.914 1.00 53.00 99 GLU A O 1
ATOM 791 N N . HIS A 1 100 ? 16.224 5.233 -14.159 1.00 53.66 100 HIS A N 1
ATOM 792 C CA . HIS A 1 100 ? 15.281 6.241 -14.615 1.00 53.66 100 HIS A CA 1
ATOM 793 C C . HIS A 1 100 ? 14.865 7.105 -13.426 1.00 53.66 100 HIS A C 1
ATOM 795 O O . HIS A 1 100 ? 14.196 6.655 -12.496 1.00 53.66 100 HIS A O 1
ATOM 801 N N . LEU A 1 101 ? 15.270 8.375 -13.454 1.00 52.84 101 LEU A N 1
ATOM 802 C CA . LEU A 1 101 ? 14.803 9.367 -12.493 1.00 52.84 101 LEU A CA 1
ATOM 803 C C . LEU A 1 101 ? 13.306 9.605 -12.716 1.00 52.84 101 LEU A C 1
ATOM 805 O O . LEU A 1 101 ? 12.912 10.128 -13.761 1.00 52.84 101 LEU A O 1
ATOM 809 N N . VAL A 1 102 ? 12.469 9.278 -11.730 1.00 61.69 102 VAL A N 1
ATOM 810 C CA . VAL A 1 102 ? 11.105 9.815 -11.696 1.00 61.69 102 VAL A CA 1
ATOM 811 C C . VAL A 1 102 ? 11.213 11.313 -11.429 1.00 61.69 102 VAL A C 1
ATOM 813 O O . VAL A 1 102 ? 11.808 11.750 -10.444 1.00 61.69 102 VAL A O 1
ATOM 816 N N . ALA A 1 103 ? 10.660 12.131 -12.324 1.00 61.69 103 ALA A N 1
ATOM 817 C CA . ALA A 1 103 ? 10.604 13.572 -12.108 1.00 61.69 103 ALA A CA 1
ATOM 818 C C . ALA A 1 103 ? 9.916 13.876 -10.762 1.00 61.69 103 ALA A C 1
ATOM 820 O O . ALA A 1 103 ? 8.864 13.319 -10.464 1.00 61.69 103 ALA A O 1
ATOM 821 N N . ASN A 1 104 ? 10.500 14.771 -9.960 1.00 69.25 104 ASN A N 1
ATOM 822 C CA . ASN A 1 104 ? 10.013 15.171 -8.626 1.00 69.25 104 ASN A CA 1
ATOM 823 C C . ASN A 1 104 ? 10.034 14.089 -7.534 1.00 69.25 104 ASN A C 1
ATOM 825 O O . ASN A 1 104 ? 9.536 14.336 -6.441 1.00 69.25 104 ASN A O 1
ATOM 829 N N . ALA A 1 105 ? 10.673 12.954 -7.797 1.00 78.38 105 ALA A N 1
ATOM 830 C CA . ALA A 1 105 ? 11.388 12.114 -6.845 1.00 78.38 105 ALA A CA 1
ATOM 831 C C . ALA A 1 105 ? 11.346 12.521 -5.352 1.00 78.38 105 ALA A C 1
ATOM 833 O O . ALA A 1 105 ? 10.592 11.977 -4.546 1.00 78.38 105 ALA A O 1
ATOM 834 N N . ALA A 1 106 ? 12.169 13.513 -4.998 1.00 83.38 106 ALA A N 1
ATOM 835 C CA . ALA A 1 106 ? 12.347 13.986 -3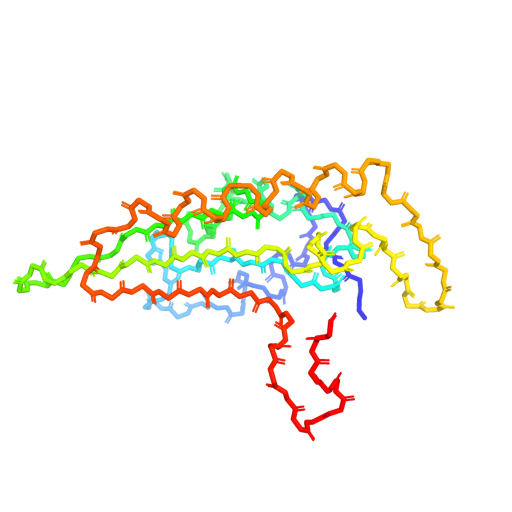.631 1.00 83.38 106 ALA A CA 1
ATOM 836 C C . ALA A 1 106 ? 11.081 14.639 -3.061 1.00 83.38 106 ALA A C 1
ATOM 838 O O . ALA A 1 106 ? 10.729 14.392 -1.915 1.00 83.38 106 ALA A O 1
ATOM 839 N N . ALA A 1 107 ? 10.356 15.416 -3.871 1.00 87.56 107 ALA A N 1
ATOM 840 C CA . ALA A 1 107 ? 9.120 16.056 -3.431 1.00 87.56 107 ALA A CA 1
ATOM 841 C C . ALA A 1 107 ? 8.027 15.023 -3.118 1.00 87.56 107 ALA A C 1
ATOM 843 O O . ALA A 1 107 ? 7.276 15.200 -2.164 1.00 87.56 107 ALA A O 1
ATOM 844 N N . LEU A 1 108 ? 7.964 13.929 -3.885 1.00 88.50 108 LEU A N 1
ATOM 845 C CA . LEU A 1 108 ? 7.021 12.838 -3.638 1.00 88.50 108 LEU A CA 1
ATOM 846 C C . LEU A 1 108 ? 7.375 12.060 -2.359 1.00 88.50 108 LEU A C 1
ATOM 848 O O . LEU A 1 108 ? 6.489 11.690 -1.587 1.00 88.50 108 LEU A O 1
ATOM 852 N N . ALA A 1 109 ? 8.670 11.848 -2.107 1.00 91.19 109 ALA A N 1
ATOM 853 C CA . ALA A 1 109 ? 9.146 11.267 -0.855 1.00 91.19 109 ALA A CA 1
ATOM 854 C C . ALA A 1 109 ? 8.801 12.166 0.348 1.00 91.19 109 ALA A C 1
ATOM 856 O O . ALA A 1 109 ? 8.252 11.679 1.336 1.00 91.19 109 ALA A O 1
ATOM 857 N N . ASP A 1 110 ? 9.047 13.476 0.247 1.00 93.06 110 ASP A N 1
ATOM 858 C CA . ASP A 1 110 ? 8.717 14.461 1.287 1.00 93.06 110 ASP A CA 1
ATOM 859 C C . ASP A 1 110 ? 7.207 14.545 1.554 1.00 93.06 110 ASP A C 1
ATOM 861 O O . ASP A 1 110 ? 6.777 14.656 2.709 1.00 93.06 110 ASP A O 1
ATOM 865 N N . GLU A 1 111 ? 6.389 14.460 0.501 1.00 94.75 111 GLU A N 1
ATOM 866 C CA . GLU A 1 111 ? 4.932 14.396 0.609 1.00 94.75 111 GLU A CA 1
ATOM 867 C C . GLU A 1 111 ? 4.500 13.163 1.410 1.00 94.75 111 GLU A C 1
ATOM 869 O O . GLU A 1 111 ? 3.745 13.290 2.381 1.00 94.75 111 GLU A O 1
ATOM 874 N N . GLN A 1 112 ? 5.021 11.982 1.065 1.00 96.25 112 GLN A N 1
ATOM 875 C CA . GLN A 1 112 ? 4.686 10.751 1.774 1.00 96.25 112 GLN A CA 1
ATOM 876 C C . GLN A 1 112 ? 5.194 10.767 3.222 1.00 96.25 112 GLN A C 1
ATOM 878 O O . GLN A 1 112 ? 4.447 10.382 4.121 1.00 96.25 112 GLN A O 1
ATOM 883 N N . TRP A 1 113 ? 6.411 11.256 3.489 1.00 96.44 113 TRP A N 1
ATOM 884 C CA . TRP A 1 113 ? 6.935 11.397 4.854 1.00 96.44 113 TRP A CA 1
ATOM 885 C C . TRP A 1 113 ? 6.080 12.335 5.705 1.00 96.44 113 TRP A C 1
ATOM 887 O O . TRP A 1 113 ? 5.762 12.026 6.858 1.00 96.44 113 TRP A O 1
ATOM 897 N N . SER A 1 114 ? 5.664 13.465 5.135 1.00 97.94 114 SER A N 1
ATOM 898 C CA . SER A 1 114 ? 4.784 14.424 5.807 1.00 97.94 114 SER A CA 1
ATOM 899 C C . SER A 1 114 ? 3.420 13.806 6.112 1.00 97.94 114 SER A C 1
ATOM 901 O O . SER A 1 114 ? 2.919 13.915 7.236 1.00 97.94 114 SER A O 1
ATOM 903 N N . TRP A 1 115 ? 2.836 13.107 5.135 1.00 98.50 115 TRP A N 1
ATOM 904 C CA . TRP A 1 115 ? 1.577 12.387 5.304 1.00 98.50 115 TRP A CA 1
ATOM 905 C C . TRP A 1 115 ? 1.682 11.280 6.358 1.00 98.50 115 TRP A C 1
ATOM 907 O O . TRP A 1 115 ? 0.795 11.166 7.209 1.00 98.50 115 TRP A O 1
ATOM 917 N N . LEU A 1 116 ? 2.761 10.495 6.343 1.00 98.50 116 LEU A N 1
ATOM 918 C CA . LEU A 1 116 ? 2.991 9.399 7.280 1.00 98.50 116 LEU A CA 1
ATOM 919 C C . LEU A 1 116 ? 3.105 9.941 8.705 1.00 98.50 116 LEU A C 1
ATOM 921 O O . LEU A 1 116 ? 2.345 9.519 9.573 1.00 98.50 116 LEU A O 1
ATOM 925 N N . ASN A 1 117 ? 3.957 10.944 8.932 1.00 98.50 117 ASN A N 1
ATOM 926 C CA . ASN A 1 117 ? 4.110 11.580 10.242 1.00 98.50 117 ASN A CA 1
ATOM 927 C C . ASN A 1 117 ? 2.775 12.117 10.779 1.00 98.50 117 ASN A C 1
ATOM 929 O O . ASN A 1 117 ? 2.416 11.857 11.928 1.00 98.50 117 ASN A O 1
ATOM 933 N N . ALA A 1 118 ? 1.996 12.810 9.942 1.00 98.62 118 ALA A N 1
ATOM 934 C CA . ALA A 1 118 ? 0.681 13.317 10.328 1.00 98.62 118 ALA A CA 1
ATOM 935 C C . ALA A 1 118 ? -0.348 12.199 10.579 1.00 98.62 118 ALA A C 1
ATOM 937 O O . ALA A 1 118 ? -1.241 12.350 11.413 1.00 98.62 118 ALA A O 1
ATOM 938 N N . THR A 1 119 ? -0.267 11.087 9.849 1.00 98.62 119 THR A N 1
ATOM 939 C CA . THR A 1 119 ? -1.161 9.933 10.018 1.00 98.62 119 THR A CA 1
ATOM 940 C C . THR A 1 119 ? -0.868 9.209 11.326 1.00 98.62 119 THR A C 1
ATOM 942 O O . THR A 1 119 ? -1.793 8.976 12.102 1.00 98.62 119 THR A O 1
ATOM 945 N N . LEU A 1 120 ? 0.408 8.946 11.620 1.00 98.56 120 LEU A N 1
ATOM 946 C CA . LEU A 1 120 ? 0.837 8.305 12.863 1.00 98.56 120 LEU A CA 1
ATOM 947 C C . LEU A 1 120 ? 0.519 9.174 14.086 1.00 98.56 120 LEU A C 1
ATOM 949 O O . LEU A 1 120 ? -0.064 8.686 15.048 1.00 98.56 120 LEU A O 1
ATOM 953 N N . ALA A 1 121 ? 0.820 10.476 14.031 1.00 98.44 121 ALA A N 1
ATOM 954 C CA . ALA A 1 121 ? 0.594 11.394 15.151 1.00 98.44 121 ALA A CA 1
ATOM 955 C C . ALA A 1 121 ? -0.892 11.596 15.505 1.00 98.44 121 ALA A C 1
ATOM 957 O O . ALA A 1 121 ? -1.208 11.971 16.632 1.00 98.44 121 ALA A O 1
ATOM 958 N N . ARG A 1 122 ? -1.806 11.379 14.550 1.00 98.12 122 ARG A N 1
ATOM 959 C CA . ARG A 1 122 ? -3.259 11.507 14.758 1.00 98.12 122 ARG A CA 1
ATOM 960 C C . ARG A 1 122 ? -3.944 10.189 15.103 1.00 98.12 122 ARG A C 1
ATOM 962 O O . ARG A 1 122 ? -5.148 10.204 15.357 1.00 98.12 122 ARG A O 1
ATOM 969 N N . SER A 1 123 ? -3.233 9.063 15.058 1.00 98.31 123 SER A N 1
ATOM 970 C CA . SER A 1 123 ? -3.869 7.775 15.299 1.00 98.31 123 SER A CA 1
ATOM 971 C C . SER A 1 123 ? -4.340 7.648 16.744 1.00 98.31 123 SER A C 1
ATOM 973 O O . SER A 1 123 ? -3.648 8.017 17.690 1.00 98.31 123 SER A O 1
ATOM 975 N N . THR A 1 124 ? -5.537 7.096 16.891 1.00 98.00 124 THR A N 1
ATOM 976 C CA . THR A 1 124 ? -6.159 6.734 18.169 1.00 98.00 124 THR A CA 1
ATOM 977 C C . THR A 1 124 ? -6.563 5.260 18.187 1.00 98.00 124 THR A C 1
ATOM 979 O O . THR A 1 124 ? -7.402 4.865 18.990 1.00 98.00 124 THR A O 1
ATOM 982 N N . ALA A 1 125 ? -6.050 4.463 17.244 1.00 98.44 125 ALA A N 1
ATOM 983 C CA . ALA A 1 125 ? -6.332 3.036 17.180 1.00 98.44 125 ALA A CA 1
ATOM 984 C C . ALA A 1 125 ? -5.659 2.301 18.347 1.00 98.44 125 ALA A C 1
ATOM 986 O O . ALA A 1 125 ? -4.587 2.704 18.799 1.00 98.44 125 ALA A O 1
ATOM 987 N N . ASP A 1 126 ? -6.271 1.209 18.804 1.00 98.62 126 ASP A N 1
ATOM 988 C CA . ASP A 1 126 ? -5.696 0.362 19.854 1.00 98.62 126 ASP A CA 1
ATOM 989 C C . ASP A 1 126 ? -4.412 -0.316 19.360 1.00 98.62 126 ASP A C 1
ATOM 991 O O . ASP A 1 126 ? -3.434 -0.446 20.097 1.00 98.62 126 ASP A O 1
ATOM 995 N N . PHE A 1 127 ? -4.403 -0.697 18.078 1.00 98.69 127 PHE A N 1
ATOM 996 C CA . PHE A 1 127 ? -3.228 -1.195 17.375 1.00 98.69 127 PHE A CA 1
ATOM 997 C C . PHE A 1 127 ? -2.999 -0.408 16.089 1.00 98.69 127 PHE A C 1
ATOM 999 O O . PHE A 1 127 ? -3.928 -0.169 15.316 1.00 98.69 127 PHE A O 1
ATOM 1006 N N . LEU A 1 128 ? -1.738 -0.067 15.832 1.00 98.62 128 LEU A N 1
ATOM 1007 C CA . LEU A 1 128 ? -1.302 0.535 14.581 1.00 98.62 128 LEU A CA 1
ATOM 1008 C C . LEU A 1 128 ? -0.237 -0.345 13.935 1.00 98.62 128 LEU A C 1
ATOM 1010 O O . LEU A 1 128 ? 0.764 -0.688 14.564 1.00 98.62 128 LEU A O 1
ATOM 1014 N N . ILE A 1 129 ? -0.451 -0.689 12.668 1.00 98.56 129 ILE A N 1
ATOM 1015 C CA . ILE A 1 129 ? 0.464 -1.494 11.861 1.00 98.56 129 ILE A CA 1
ATOM 1016 C C . ILE A 1 129 ? 0.890 -0.658 10.660 1.00 98.56 129 ILE A C 1
ATOM 1018 O O . ILE A 1 129 ? 0.043 -0.147 9.935 1.00 98.56 129 ILE A O 1
ATOM 1022 N N . VAL A 1 130 ? 2.197 -0.539 10.429 1.00 98.56 130 VAL A N 1
ATOM 1023 C CA . VAL A 1 130 ? 2.741 0.034 9.190 1.00 98.56 130 VAL A CA 1
ATOM 1024 C C . VAL A 1 130 ? 3.235 -1.109 8.313 1.00 98.56 130 VAL A C 1
ATOM 1026 O O . VAL A 1 130 ? 3.964 -1.976 8.795 1.00 98.56 130 VAL A O 1
ATOM 1029 N N . ALA A 1 131 ? 2.838 -1.119 7.045 1.00 98.25 131 ALA A N 1
ATOM 1030 C CA . ALA A 1 131 ? 3.212 -2.145 6.081 1.00 98.25 131 ALA A CA 1
ATOM 1031 C C . ALA A 1 131 ? 3.769 -1.516 4.800 1.00 98.25 131 ALA A C 1
ATOM 1033 O O . ALA A 1 131 ? 3.250 -0.518 4.305 1.00 98.25 131 ALA A O 1
ATOM 1034 N N . GLY A 1 132 ? 4.823 -2.125 4.265 1.00 97.12 132 GLY A N 1
ATOM 1035 C CA . GLY A 1 132 ? 5.509 -1.699 3.052 1.00 97.12 132 GLY A CA 1
ATOM 1036 C C . GLY A 1 132 ? 6.386 -2.823 2.505 1.00 97.12 132 GLY A C 1
ATOM 1037 O O . GLY A 1 132 ? 6.545 -3.861 3.150 1.00 97.12 132 GLY A O 1
ATOM 1038 N N . HIS A 1 133 ? 6.934 -2.626 1.308 1.00 95.75 133 HIS A N 1
ATOM 1039 C CA . HIS A 1 133 ? 7.667 -3.670 0.596 1.00 95.75 133 HIS A CA 1
ATOM 1040 C C . HIS A 1 133 ? 9.087 -3.896 1.136 1.00 95.75 133 HIS A C 1
ATOM 1042 O O . HIS A 1 133 ? 9.487 -5.038 1.359 1.00 95.75 133 HIS A O 1
ATOM 1048 N N . PHE A 1 134 ? 9.855 -2.824 1.349 1.00 93.69 134 PHE A N 1
ATOM 1049 C CA . PHE A 1 134 ? 11.234 -2.941 1.818 1.00 93.69 134 PHE A CA 1
ATOM 1050 C C . PHE A 1 134 ? 11.321 -3.158 3.337 1.00 93.69 134 PHE A C 1
ATOM 1052 O O . PHE A 1 134 ? 10.586 -2.522 4.098 1.00 93.69 134 PHE A O 1
ATOM 1059 N N . PRO A 1 135 ? 12.228 -4.034 3.808 1.00 94.44 135 PRO A N 1
ATOM 1060 C CA . PRO A 1 135 ? 12.356 -4.339 5.225 1.00 94.44 135 PRO A CA 1
ATOM 1061 C C . PRO A 1 135 ? 13.114 -3.237 5.969 1.00 94.44 135 PRO A C 1
ATOM 1063 O O . PRO A 1 135 ? 14.162 -2.782 5.515 1.00 94.44 135 PRO A O 1
ATOM 1066 N N . VAL A 1 136 ? 12.667 -2.888 7.178 1.00 93.25 136 VAL A N 1
ATOM 1067 C CA . VAL A 1 136 ? 13.490 -2.080 8.101 1.00 93.25 136 VAL A CA 1
ATOM 1068 C C . VAL A 1 136 ? 14.722 -2.884 8.525 1.00 93.25 136 VAL A C 1
ATOM 1070 O O . VAL A 1 136 ? 15.849 -2.417 8.415 1.00 93.25 136 VAL A O 1
ATOM 1073 N N . TRP A 1 137 ? 14.513 -4.136 8.943 1.00 93.31 137 TRP A N 1
ATOM 1074 C CA . TRP A 1 137 ? 15.576 -5.066 9.319 1.00 93.31 137 TRP A CA 1
ATOM 1075 C C . TRP A 1 137 ? 15.418 -6.386 8.572 1.00 93.31 137 TRP A C 1
ATOM 1077 O O . TRP A 1 137 ? 14.341 -6.980 8.584 1.00 93.31 137 TRP A O 1
ATOM 1087 N N . SER A 1 138 ? 16.498 -6.871 7.961 1.00 93.00 138 SER A N 1
ATOM 1088 C CA . SER A 1 138 ? 16.566 -8.209 7.373 1.00 93.00 138 SER A CA 1
ATOM 1089 C C . SER A 1 138 ? 18.003 -8.724 7.399 1.00 93.00 138 SER A C 1
ATOM 1091 O O . SER A 1 138 ? 18.943 -7.959 7.197 1.00 93.00 138 SER A O 1
ATOM 1093 N N . ILE A 1 139 ? 18.165 -10.023 7.653 1.00 94.25 139 ILE A N 1
ATOM 1094 C CA . ILE A 1 139 ? 19.457 -10.731 7.601 1.00 94.25 139 ILE A CA 1
ATOM 1095 C C . ILE A 1 139 ? 19.601 -11.594 6.336 1.00 94.25 139 ILE A C 1
ATOM 1097 O O . ILE A 1 139 ? 20.567 -12.343 6.211 1.00 94.25 139 ILE A O 1
ATOM 1101 N N . CYS A 1 140 ? 18.616 -11.532 5.437 1.00 93.00 140 CYS A N 1
ATOM 1102 C CA . CYS A 1 140 ? 18.596 -12.288 4.186 1.00 93.00 140 CYS A CA 1
ATOM 1103 C C . CYS A 1 140 ? 19.289 -11.503 3.055 1.00 93.00 140 CYS A C 1
ATOM 1105 O O . CYS A 1 140 ? 19.964 -10.505 3.304 1.00 93.00 140 CYS A O 1
ATOM 1107 N N . GLU A 1 141 ? 19.127 -11.941 1.806 1.00 87.69 141 GLU A N 1
ATOM 1108 C CA . GLU A 1 141 ? 19.878 -11.449 0.645 1.00 87.69 141 GLU A CA 1
ATOM 1109 C C . GLU A 1 141 ? 19.751 -9.942 0.375 1.00 87.69 141 GLU A C 1
ATOM 1111 O O . GLU A 1 141 ? 20.697 -9.337 -0.123 1.00 87.69 141 GLU A O 1
ATOM 1116 N N . HIS A 1 142 ? 18.618 -9.327 0.727 1.00 82.62 142 HIS A N 1
ATOM 1117 C CA . HIS A 1 142 ? 18.373 -7.900 0.501 1.00 82.62 142 HIS A CA 1
ATOM 1118 C C . HIS A 1 142 ? 18.870 -6.991 1.637 1.00 82.62 142 HIS A C 1
ATOM 1120 O O . HIS A 1 142 ? 19.070 -5.801 1.408 1.00 82.62 142 HIS A O 1
ATOM 1126 N N . GLY A 1 143 ? 19.109 -7.532 2.839 1.00 86.31 143 GLY A N 1
ATOM 1127 C CA . GLY A 1 143 ? 19.553 -6.749 3.996 1.00 86.31 143 GLY A CA 1
ATOM 1128 C C . GLY A 1 143 ? 18.532 -5.713 4.510 1.00 86.31 143 GLY A C 1
ATOM 1129 O O . GLY A 1 143 ? 17.390 -5.671 4.047 1.00 86.31 143 GLY A O 1
ATOM 1130 N N . PRO A 1 144 ? 18.903 -4.912 5.527 1.00 83.62 144 PRO A N 1
ATOM 1131 C CA . PRO A 1 144 ? 18.078 -3.815 6.032 1.00 83.62 144 PRO A CA 1
ATOM 1132 C C . PRO A 1 144 ? 18.052 -2.629 5.058 1.00 83.62 144 PRO A C 1
ATOM 1134 O O . PRO A 1 144 ? 19.035 -2.361 4.367 1.00 83.62 144 PRO A O 1
ATOM 1137 N N . THR A 1 145 ? 16.954 -1.875 5.066 1.00 80.69 145 THR A N 1
ATOM 1138 C CA . THR A 1 145 ? 16.850 -0.593 4.355 1.00 80.69 145 THR A CA 1
ATOM 1139 C C . THR A 1 145 ? 17.385 0.522 5.251 1.00 80.69 145 THR A C 1
ATOM 1141 O O . THR A 1 145 ? 16.872 0.703 6.356 1.00 80.69 145 THR A O 1
ATOM 1144 N N . ALA A 1 146 ? 18.425 1.224 4.794 1.00 58.09 146 ALA A N 1
ATOM 1145 C CA . ALA A 1 146 ? 19.086 2.322 5.508 1.00 58.09 146 ALA A CA 1
ATOM 1146 C C . ALA A 1 146 ? 18.581 3.699 5.063 1.00 58.09 146 ALA A C 1
ATOM 1148 O O . ALA A 1 146 ? 18.223 3.830 3.871 1.00 58.09 146 ALA A O 1
#

Foldseek 3Di:
DAAAAALPGCCCCVPPVVPPPDPVQQDFCSDPDADDLRNLNHDVVSLCVNVVVGRNRDRPDNWDKDWDADPVGAIEIETEHEVCLQQVLSFRQPPPGDTDDDPRSVVSNVVRVVVVVVVVVPDPGPHYHYDYDAACADPDDRGHRD

Secondary structure (DSSP, 8-state):
----SSTT-THHIIIIITT---GGG-STT-EE----HHHHTS-HHHHHHGGGT-TTEE--SSSEEEEEE-TTS-EEEEEE--HHHHHSTT-EE-TTS-EEPPTTHHHHHHHHHHHHHHHHHT---SEEEEE-SS-SS--STT----

Organism: NCBI:txid156173

Radius of gyration: 16.47 Å; chains: 1; bounding box: 38×36×40 Å

pLDDT: mean 90.14, std 14.59, range [41.94, 98.81]